Protein AF-A0A4Q5LWN6-F1 (afdb_monomer_lite)

pLDDT: mean 80.07, std 13.36, rang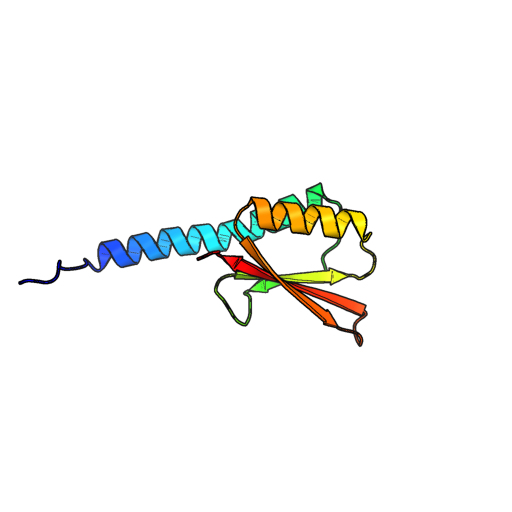e [38.28, 93.5]

Foldseek 3Di:
DDDPPPDPVNVVVVVVVLVVVLVVLVVVLVVLCVVLVFDWDDWAQDPPASFIKTKGALPDDPVSVVVSVVVLVVVQWDWDWDQDPVRNIIIITIYHHD

Sequence (98 aa):
MNLPDFNLSTYTYLNMILMQQINNIREILKDALQKFGIHYEEITASSTDEGKTIVLGKKNSPALFEGFMEFITEQGFRYKFYFCPSRNRIKVDICFGF

Structure (mmCIF, N/CA/C/O backbone):
data_AF-A0A4Q5LWN6-F1
#
_entry.id   AF-A0A4Q5LWN6-F1
#
loop_
_atom_site.group_PDB
_atom_site.id
_atom_site.type_symbol
_atom_site.label_atom_id
_atom_site.label_alt_id
_atom_site.label_comp_id
_atom_site.label_asym_id
_atom_site.label_entity_id
_atom_site.label_seq_id
_atom_site.pdbx_PDB_ins_code
_atom_site.Cartn_x
_atom_site.Cartn_y
_atom_site.Cartn_z
_atom_site.occupancy
_atom_site.B_iso_or_equiv
_atom_site.auth_seq_id
_atom_site.auth_comp_id
_atom_site.auth_asym_id
_atom_site.auth_atom_id
_atom_site.pdbx_PDB_model_num
ATOM 1 N N . MET A 1 1 ? 33.122 30.777 -14.345 1.00 38.28 1 MET A N 1
ATOM 2 C CA . MET A 1 1 ? 31.946 30.376 -13.548 1.00 38.28 1 MET A CA 1
ATOM 3 C C . MET A 1 1 ? 32.162 28.909 -13.208 1.00 38.28 1 MET A C 1
ATOM 5 O O . MET A 1 1 ? 32.026 28.083 -14.097 1.00 38.28 1 MET A O 1
ATOM 9 N N . ASN A 1 2 ? 32.670 28.608 -12.009 1.00 45.00 2 ASN A N 1
ATOM 10 C CA . ASN A 1 2 ? 32.929 27.227 -11.587 1.00 45.00 2 ASN A CA 1
ATOM 11 C C . ASN A 1 2 ? 31.633 26.654 -11.011 1.00 45.00 2 ASN A C 1
ATOM 13 O O . ASN A 1 2 ? 31.024 27.279 -10.143 1.00 45.00 2 ASN A O 1
ATOM 17 N N . LEU A 1 3 ? 31.199 25.505 -11.529 1.00 52.34 3 LEU A N 1
ATOM 18 C CA . LEU A 1 3 ? 30.150 24.708 -10.898 1.00 52.34 3 LEU A CA 1
ATOM 19 C C . LEU A 1 3 ? 30.650 24.277 -9.508 1.00 52.34 3 LEU A C 1
ATOM 21 O O . LEU A 1 3 ? 31.833 23.962 -9.383 1.00 52.34 3 LEU A O 1
ATOM 25 N N . PRO A 1 4 ? 29.806 24.295 -8.463 1.00 53.09 4 PRO A N 1
ATOM 26 C CA . PRO A 1 4 ? 30.226 23.839 -7.147 1.00 53.09 4 PRO A CA 1
ATOM 27 C C . PRO A 1 4 ? 30.586 22.351 -7.215 1.00 53.09 4 PRO A C 1
ATOM 29 O O . PRO A 1 4 ? 29.790 21.545 -7.700 1.00 53.09 4 PRO A O 1
ATOM 32 N N . ASP A 1 5 ? 31.778 22.006 -6.725 1.00 57.25 5 ASP A N 1
ATOM 33 C CA . ASP A 1 5 ? 32.246 20.629 -6.581 1.00 57.25 5 ASP A CA 1
ATOM 34 C C . ASP A 1 5 ? 31.303 19.872 -5.636 1.00 57.25 5 ASP A C 1
ATOM 36 O O . ASP A 1 5 ? 31.408 19.936 -4.408 1.00 57.25 5 ASP A O 1
ATOM 40 N N . PHE A 1 6 ? 30.323 19.179 -6.212 1.00 53.81 6 PHE A N 1
ATOM 41 C CA . PHE A 1 6 ? 29.404 18.326 -5.472 1.00 53.81 6 PHE A CA 1
ATOM 42 C C . PHE A 1 6 ? 30.203 17.125 -4.943 1.00 53.81 6 PHE A C 1
ATOM 44 O O . PHE A 1 6 ? 30.521 16.191 -5.677 1.00 53.81 6 PHE A O 1
ATOM 51 N N . ASN A 1 7 ? 30.608 17.188 -3.672 1.00 65.00 7 ASN A N 1
ATOM 52 C CA . ASN A 1 7 ? 31.477 16.193 -3.046 1.00 65.00 7 ASN A CA 1
ATOM 53 C C . ASN A 1 7 ? 30.805 14.804 -3.024 1.00 65.00 7 ASN A C 1
ATOM 55 O O . ASN A 1 7 ? 29.660 14.657 -2.589 1.00 65.00 7 ASN A O 1
ATOM 59 N N . LEU A 1 8 ? 31.543 13.772 -3.450 1.00 59.12 8 LEU A N 1
ATOM 60 C CA . LEU A 1 8 ? 31.142 12.360 -3.429 1.00 59.12 8 LEU A CA 1
ATOM 61 C C . LEU A 1 8 ? 30.649 11.902 -2.038 1.00 59.12 8 LEU A C 1
ATOM 63 O O . LEU A 1 8 ? 29.761 11.051 -1.940 1.00 59.12 8 LEU A O 1
ATOM 67 N N . SER A 1 9 ? 31.169 12.493 -0.955 1.00 68.12 9 SER A N 1
ATOM 68 C CA . SER A 1 9 ? 30.716 12.222 0.416 1.00 68.12 9 SER A CA 1
ATOM 69 C C . SER A 1 9 ? 29.290 12.718 0.681 1.00 68.12 9 SER A C 1
ATOM 71 O O . SER A 1 9 ? 28.508 12.006 1.310 1.00 68.12 9 SER A O 1
ATOM 73 N N . THR A 1 10 ? 28.911 13.882 0.145 1.00 64.94 10 THR A N 1
ATOM 74 C CA . THR A 1 10 ? 27.560 14.450 0.262 1.00 64.94 10 THR A CA 1
ATOM 75 C C . THR A 1 10 ? 26.544 13.594 -0.488 1.00 64.94 10 THR A C 1
ATOM 77 O O . THR A 1 10 ? 25.473 13.311 0.040 1.00 64.94 10 THR A O 1
ATOM 80 N N . TYR A 1 11 ? 26.891 13.115 -1.687 1.00 64.44 11 TYR A N 1
ATOM 81 C CA . TYR A 1 11 ? 26.039 12.197 -2.450 1.00 64.44 11 TYR A CA 1
ATOM 82 C C . TYR A 1 11 ? 25.844 10.859 -1.723 1.00 64.44 11 TYR A C 1
ATOM 84 O O . TYR A 1 11 ? 24.728 10.359 -1.609 1.00 64.44 11 TYR A O 1
ATOM 92 N N . THR A 1 12 ? 26.922 10.311 -1.157 1.00 68.69 12 THR A N 1
ATOM 93 C CA . THR A 1 12 ? 26.864 9.078 -0.358 1.00 68.69 12 THR A CA 1
ATOM 94 C C . THR A 1 12 ? 25.973 9.253 0.874 1.00 68.69 12 THR A C 1
ATOM 96 O O . THR A 1 12 ? 25.143 8.395 1.162 1.00 68.69 12 THR A O 1
ATOM 99 N N . TYR A 1 13 ? 26.088 10.387 1.569 1.00 64.62 13 TYR A N 1
ATOM 100 C CA . TYR A 1 13 ? 25.273 10.707 2.740 1.00 64.62 13 TYR A CA 1
ATOM 101 C C . TYR A 1 13 ? 23.787 10.880 2.396 1.00 64.62 13 TYR A C 1
ATOM 103 O O . TYR A 1 13 ? 22.930 10.301 3.063 1.00 64.62 13 TYR A O 1
ATOM 111 N N . LEU A 1 14 ? 23.473 11.606 1.319 1.00 66.88 14 LEU A N 1
ATOM 112 C CA . LEU A 1 14 ? 22.100 11.753 0.831 1.00 66.88 14 LEU A CA 1
ATOM 113 C C . LEU A 1 14 ? 21.502 10.402 0.429 1.00 66.88 14 LEU A C 1
ATOM 115 O O . LEU A 1 14 ? 20.386 10.098 0.837 1.00 66.88 14 LEU A O 1
ATOM 119 N N . ASN A 1 15 ? 22.257 9.554 -0.274 1.00 61.75 15 ASN A N 1
ATOM 120 C CA . ASN A 1 15 ? 21.820 8.197 -0.608 1.00 61.75 15 ASN A CA 1
ATOM 121 C C . ASN A 1 15 ? 21.588 7.331 0.630 1.00 61.75 15 ASN A C 1
ATOM 123 O O . ASN A 1 15 ? 20.644 6.549 0.651 1.00 61.75 15 ASN A O 1
ATOM 127 N N . MET A 1 16 ? 22.412 7.457 1.673 1.00 60.06 16 MET A N 1
ATOM 128 C CA . MET A 1 16 ? 22.187 6.744 2.933 1.00 60.06 16 MET A CA 1
ATOM 129 C C . MET A 1 16 ? 20.894 7.193 3.622 1.00 60.06 16 MET A C 1
ATOM 131 O O . MET A 1 16 ? 20.148 6.339 4.099 1.00 60.06 16 MET A O 1
ATOM 135 N N . ILE A 1 17 ? 20.598 8.496 3.645 1.00 66.62 17 ILE A N 1
ATOM 136 C CA . ILE A 1 17 ? 19.335 9.026 4.184 1.00 66.62 17 ILE A CA 1
ATOM 137 C C . ILE A 1 17 ? 18.149 8.534 3.351 1.00 66.62 17 ILE A C 1
ATOM 139 O O . ILE A 1 17 ? 17.164 8.059 3.914 1.00 66.62 17 ILE A O 1
ATOM 143 N N . LEU A 1 18 ? 18.260 8.585 2.022 1.00 62.69 18 LEU A N 1
ATOM 144 C CA . LEU A 1 18 ? 17.224 8.108 1.109 1.00 62.69 18 LEU A CA 1
ATOM 145 C C . LEU A 1 18 ? 16.966 6.608 1.317 1.00 62.69 18 LEU A C 1
ATOM 147 O O . LEU A 1 18 ? 15.829 6.186 1.493 1.00 62.69 18 LEU A O 1
ATOM 151 N N . MET A 1 19 ? 18.028 5.802 1.406 1.00 58.69 19 MET A N 1
ATOM 152 C CA . MET A 1 19 ? 17.957 4.367 1.696 1.00 58.69 19 MET A CA 1
ATOM 153 C C . MET A 1 19 ? 17.356 4.078 3.076 1.00 58.69 19 MET A C 1
ATOM 155 O O . MET A 1 19 ? 16.594 3.122 3.227 1.00 58.69 19 MET A O 1
ATOM 159 N N . GLN A 1 20 ? 17.650 4.897 4.090 1.00 61.22 20 GLN A N 1
ATOM 160 C CA . GLN A 1 20 ? 17.006 4.795 5.401 1.00 61.22 20 GLN A CA 1
ATOM 161 C C . GLN A 1 20 ? 15.513 5.126 5.324 1.00 61.22 20 GLN A C 1
ATOM 163 O O . GLN A 1 20 ? 14.714 4.391 5.899 1.00 61.22 20 GLN A O 1
ATOM 168 N N . GLN A 1 21 ? 15.111 6.151 4.571 1.00 64.50 21 GLN A N 1
ATOM 169 C CA . GLN A 1 21 ? 13.700 6.471 4.329 1.00 64.50 21 GLN A CA 1
ATOM 170 C C . GLN A 1 21 ? 12.985 5.362 3.530 1.00 64.50 21 GLN A C 1
ATOM 172 O O . GLN A 1 21 ? 11.872 4.975 3.884 1.00 64.50 21 GLN A O 1
ATOM 177 N N . ILE A 1 22 ? 13.643 4.767 2.527 1.00 62.62 22 ILE A N 1
ATOM 178 C CA . ILE A 1 22 ? 13.159 3.612 1.740 1.00 62.62 22 ILE A CA 1
ATOM 179 C C . ILE A 1 22 ? 13.047 2.334 2.586 1.00 62.62 22 ILE A C 1
ATOM 181 O O . ILE A 1 22 ? 12.216 1.466 2.302 1.00 62.62 22 ILE A O 1
ATOM 185 N N . ASN A 1 23 ? 13.873 2.173 3.618 1.00 63.44 23 ASN A N 1
ATOM 186 C CA . ASN A 1 23 ? 13.720 1.080 4.578 1.00 63.44 23 ASN A CA 1
ATOM 187 C C . ASN A 1 23 ? 12.612 1.384 5.596 1.00 63.44 23 ASN A C 1
ATOM 189 O O . ASN A 1 23 ? 11.846 0.486 5.940 1.00 63.44 23 ASN A O 1
ATOM 193 N N . ASN A 1 24 ? 12.461 2.648 5.996 1.00 79.69 24 ASN A N 1
ATOM 194 C CA . ASN A 1 24 ? 11.434 3.098 6.933 1.00 79.69 24 ASN A CA 1
ATOM 195 C C . ASN A 1 24 ? 10.016 2.997 6.344 1.00 79.69 24 ASN A C 1
ATOM 197 O O . ASN A 1 24 ? 9.098 2.563 7.034 1.00 79.69 24 ASN A O 1
ATOM 201 N N . ILE A 1 25 ? 9.831 3.267 5.044 1.00 84.19 25 ILE A N 1
ATOM 202 C CA . ILE A 1 25 ? 8.507 3.159 4.406 1.00 84.19 25 ILE A CA 1
ATOM 203 C C . ILE A 1 25 ? 7.884 1.771 4.614 1.00 84.19 25 ILE A C 1
ATOM 205 O O . ILE A 1 25 ? 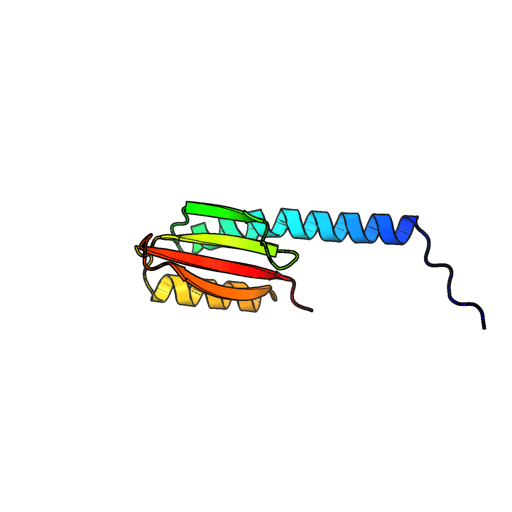6.683 1.667 4.810 1.00 84.19 25 ILE A O 1
ATOM 209 N N . ARG A 1 26 ? 8.678 0.689 4.645 1.00 87.88 26 ARG A N 1
ATOM 210 C CA . ARG A 1 26 ? 8.139 -0.658 4.884 1.00 87.88 26 ARG A CA 1
ATOM 211 C C . ARG A 1 26 ? 7.471 -0.763 6.253 1.00 87.88 26 ARG A C 1
ATOM 213 O O . ARG A 1 26 ? 6.402 -1.360 6.344 1.00 87.88 26 ARG A O 1
ATOM 220 N N . GLU A 1 27 ? 8.101 -0.222 7.288 1.00 88.19 27 GLU A N 1
ATOM 221 C CA . GLU A 1 27 ? 7.574 -0.279 8.651 1.00 88.19 27 GLU A CA 1
ATOM 222 C C . GLU A 1 27 ? 6.397 0.689 8.821 1.00 88.19 27 GLU A C 1
ATOM 224 O O . GLU A 1 27 ? 5.358 0.267 9.316 1.00 88.19 27 GLU A O 1
ATOM 229 N N . ILE A 1 28 ? 6.466 1.900 8.248 1.00 88.62 28 ILE A N 1
ATOM 230 C CA . ILE A 1 28 ? 5.323 2.834 8.186 1.00 88.62 28 ILE A CA 1
ATOM 231 C C . ILE A 1 28 ? 4.093 2.159 7.561 1.00 88.62 28 ILE A C 1
ATOM 233 O O . ILE A 1 28 ? 2.979 2.268 8.075 1.00 88.62 28 ILE A O 1
ATOM 237 N N . LEU A 1 29 ? 4.287 1.433 6.455 1.00 91.25 29 LEU A N 1
ATOM 238 C CA . LEU A 1 29 ? 3.204 0.720 5.785 1.00 91.25 29 LEU A CA 1
ATOM 239 C C . LEU A 1 29 ? 2.659 -0.424 6.640 1.00 91.25 29 LEU A C 1
ATOM 241 O O . LEU A 1 29 ? 1.445 -0.586 6.703 1.00 91.25 29 LEU A O 1
ATOM 245 N N . LYS A 1 30 ? 3.511 -1.203 7.315 1.00 92.06 30 LYS A N 1
ATOM 246 C CA . LYS A 1 30 ? 3.048 -2.264 8.224 1.00 92.06 30 LYS A CA 1
ATOM 247 C C . LYS A 1 30 ? 2.227 -1.704 9.381 1.00 92.06 30 LYS A C 1
ATOM 249 O O . LYS A 1 30 ? 1.144 -2.225 9.640 1.00 92.06 30 LYS A O 1
ATOM 254 N N . ASP A 1 31 ? 2.711 -0.644 10.020 1.00 91.50 31 ASP A N 1
ATOM 255 C CA . ASP A 1 31 ? 2.031 0.005 11.140 1.00 91.50 31 ASP A CA 1
ATOM 256 C C . ASP A 1 31 ? 0.671 0.554 10.704 1.00 91.50 31 ASP A C 1
ATOM 258 O O . ASP A 1 31 ? -0.338 0.357 11.383 1.00 91.50 31 ASP A O 1
ATOM 262 N N . ALA A 1 32 ? 0.609 1.175 9.523 1.00 91.81 32 ALA A N 1
ATOM 263 C CA . ALA A 1 32 ? -0.639 1.648 8.940 1.00 91.81 32 ALA A CA 1
ATOM 264 C C . ALA A 1 32 ? -1.600 0.492 8.624 1.00 91.81 32 ALA A C 1
ATOM 266 O O . ALA A 1 32 ? -2.755 0.518 9.048 1.00 91.81 32 ALA A O 1
ATOM 267 N N . LEU A 1 33 ? -1.137 -0.556 7.937 1.00 93.50 33 LEU A N 1
ATOM 268 C CA . LEU A 1 33 ? -1.959 -1.728 7.616 1.00 93.50 33 LEU A CA 1
ATOM 269 C C . LEU A 1 33 ? -2.533 -2.366 8.889 1.00 93.50 33 LEU A C 1
ATOM 271 O O . LEU A 1 33 ? -3.713 -2.712 8.920 1.00 93.50 33 LEU A O 1
ATOM 275 N N . GLN A 1 34 ? -1.739 -2.450 9.959 1.00 92.88 34 GLN A N 1
ATOM 276 C CA . GLN A 1 34 ? -2.199 -2.923 11.262 1.00 92.88 34 GLN A CA 1
ATOM 277 C C . GLN A 1 34 ? -3.228 -1.974 11.892 1.00 92.88 34 GLN A C 1
ATOM 279 O O . GLN A 1 34 ? -4.283 -2.434 12.329 1.00 92.88 34 GLN A O 1
ATOM 284 N N . LYS A 1 35 ? -2.961 -0.662 11.907 1.00 91.88 35 LYS A N 1
ATOM 285 C CA . LYS A 1 35 ? -3.859 0.371 12.453 1.00 91.88 35 LYS A CA 1
ATOM 286 C C . LYS A 1 35 ? -5.238 0.353 11.791 1.00 91.88 35 LYS A C 1
ATOM 288 O O . LYS A 1 35 ? -6.245 0.464 12.484 1.00 91.88 35 LYS A O 1
ATOM 293 N N . PHE A 1 36 ? -5.285 0.205 10.469 1.00 90.25 36 PHE A N 1
ATOM 294 C CA . PHE A 1 36 ? -6.530 0.167 9.696 1.00 90.25 36 PHE A CA 1
ATOM 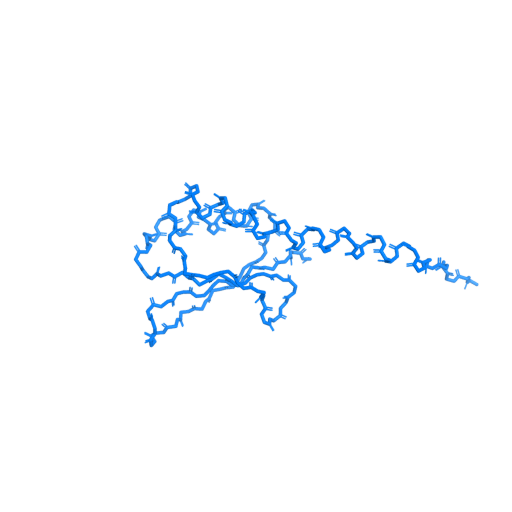295 C C . PHE A 1 36 ? -7.149 -1.236 9.608 1.00 90.25 36 PHE A C 1
ATOM 297 O O . PHE A 1 36 ? -8.193 -1.402 8.984 1.00 90.25 36 PHE A O 1
ATOM 304 N N . GLY A 1 37 ? -6.528 -2.260 10.207 1.00 90.44 37 GLY A N 1
ATOM 305 C CA . GLY A 1 37 ? -7.018 -3.638 10.134 1.00 90.44 37 GLY A CA 1
ATOM 306 C C . GLY A 1 37 ? -7.023 -4.212 8.712 1.00 90.44 37 GLY A C 1
ATOM 307 O O . GLY A 1 37 ? -7.831 -5.087 8.402 1.00 90.44 37 GLY A O 1
ATOM 308 N N . ILE A 1 38 ? -6.142 -3.718 7.837 1.00 91.81 38 ILE A N 1
ATOM 309 C CA . ILE A 1 38 ? -6.019 -4.178 6.455 1.00 91.81 38 ILE A CA 1
ATOM 310 C C . ILE A 1 38 ? -5.133 -5.415 6.406 1.00 91.81 38 ILE A C 1
ATOM 312 O O . ILE A 1 38 ? -3.961 -5.411 6.782 1.00 91.81 38 ILE A O 1
ATOM 316 N N . HIS A 1 39 ? -5.683 -6.485 5.850 1.00 90.31 39 HIS A N 1
ATOM 317 C CA . HIS A 1 39 ? -4.932 -7.689 5.569 1.00 90.31 39 HIS A CA 1
ATOM 318 C C . HIS A 1 39 ? -4.154 -7.563 4.258 1.00 90.31 39 HIS A C 1
ATOM 320 O O . HIS A 1 39 ? -4.740 -7.390 3.183 1.00 90.31 39 HIS A O 1
ATOM 326 N N . TYR A 1 40 ? -2.842 -7.746 4.344 1.00 91.88 40 TYR A N 1
ATOM 327 C CA . TYR A 1 40 ? -1.942 -7.814 3.202 1.00 91.88 40 TYR A CA 1
ATOM 328 C C . TYR A 1 40 ? -1.298 -9.198 3.111 1.00 91.88 40 TYR A C 1
ATOM 330 O O . TYR A 1 40 ? -1.137 -9.895 4.111 1.00 91.88 40 TYR A O 1
ATOM 338 N N . GLU A 1 41 ? -0.956 -9.599 1.893 1.00 91.31 41 GLU A N 1
ATOM 339 C CA . GLU A 1 41 ? -0.259 -10.853 1.609 1.00 91.31 41 GLU A CA 1
ATOM 340 C C . GLU A 1 41 ? 1.253 -10.637 1.536 1.00 91.31 41 GLU A C 1
ATOM 342 O O . GLU A 1 41 ? 2.027 -11.466 2.003 1.00 91.31 41 GLU A O 1
ATOM 347 N N . GLU A 1 42 ? 1.679 -9.518 0.945 1.00 91.75 42 GLU A N 1
ATOM 348 C CA . GLU A 1 42 ? 3.087 -9.259 0.666 1.00 91.75 42 GLU A CA 1
ATOM 349 C C . GLU A 1 42 ? 3.379 -7.756 0.580 1.00 91.75 42 GLU A C 1
ATOM 351 O O . GLU A 1 42 ? 2.532 -6.977 0.137 1.00 91.75 42 GLU A O 1
ATOM 356 N N . ILE A 1 43 ? 4.594 -7.365 0.980 1.00 91.69 43 ILE A N 1
ATOM 357 C CA . ILE A 1 43 ? 5.182 -6.049 0.700 1.00 91.69 43 ILE A CA 1
ATOM 358 C C . ILE A 1 43 ? 6.536 -6.281 0.026 1.00 91.69 43 ILE A C 1
ATOM 360 O O . ILE A 1 43 ? 7.458 -6.817 0.653 1.00 91.69 43 ILE A O 1
ATOM 364 N N . THR A 1 44 ? 6.664 -5.853 -1.227 1.00 91.06 44 THR A N 1
ATOM 365 C CA . THR A 1 44 ? 7.888 -5.966 -2.034 1.00 91.06 44 THR A CA 1
ATOM 366 C C . THR A 1 44 ? 8.441 -4.595 -2.394 1.00 91.06 44 THR A C 1
ATOM 368 O O . THR A 1 44 ? 7.798 -3.570 -2.175 1.00 91.06 44 THR A O 1
ATOM 371 N N . ALA A 1 45 ? 9.648 -4.555 -2.959 1.00 86.56 45 ALA A N 1
ATOM 372 C CA . ALA A 1 45 ? 10.084 -3.371 -3.694 1.00 86.56 45 ALA A CA 1
ATOM 373 C C . ALA A 1 45 ? 9.127 -3.111 -4.872 1.00 86.56 45 ALA A C 1
ATOM 375 O O . ALA A 1 45 ? 8.615 -4.068 -5.462 1.00 86.56 45 ALA A O 1
ATOM 376 N N . SER A 1 46 ? 8.877 -1.835 -5.174 1.00 82.88 46 SER A N 1
ATOM 377 C CA . SER A 1 46 ? 8.153 -1.457 -6.391 1.00 82.88 46 SER A CA 1
ATOM 378 C C . SER A 1 46 ? 8.976 -1.824 -7.626 1.00 82.88 46 SER A C 1
ATOM 380 O O . SER A 1 46 ? 10.204 -1.741 -7.613 1.00 82.88 46 SER A O 1
ATOM 382 N N . SER A 1 47 ? 8.300 -2.267 -8.687 1.00 75.44 47 SER A N 1
ATOM 383 C CA . SER A 1 47 ? 8.941 -2.602 -9.964 1.00 75.44 47 SER A CA 1
ATOM 384 C C . SER A 1 47 ? 9.145 -1.397 -10.882 1.00 75.44 47 SER A C 1
ATOM 386 O O . SER A 1 47 ? 9.843 -1.530 -11.883 1.00 75.44 47 SER A O 1
ATOM 388 N N . THR A 1 48 ? 8.505 -0.259 -10.595 1.00 68.50 48 THR A N 1
ATOM 389 C CA . THR A 1 48 ? 8.493 0.907 -11.497 1.00 68.50 48 THR A CA 1
ATOM 390 C C . THR A 1 48 ? 9.191 2.133 -10.936 1.00 68.50 48 THR A C 1
ATOM 392 O O . THR A 1 48 ? 9.658 2.951 -11.717 1.00 68.50 48 THR A O 1
ATOM 395 N N . ASP A 1 49 ? 9.271 2.267 -9.615 1.00 72.19 49 ASP A N 1
ATOM 396 C CA . ASP A 1 49 ? 9.743 3.478 -8.944 1.00 72.19 49 ASP A CA 1
ATOM 397 C C . ASP A 1 49 ? 10.487 3.124 -7.645 1.00 72.19 49 ASP A C 1
ATOM 399 O O . ASP A 1 49 ? 10.365 2.012 -7.123 1.00 72.19 49 ASP A O 1
ATOM 403 N N . GLU A 1 50 ? 11.209 4.087 -7.068 1.00 77.88 50 GLU A N 1
ATOM 404 C CA . GLU A 1 50 ? 11.723 3.968 -5.701 1.00 77.88 50 GLU A CA 1
ATOM 405 C C . GLU A 1 50 ? 10.546 3.992 -4.712 1.00 77.88 50 GLU A C 1
ATOM 407 O O . GLU A 1 50 ? 9.948 5.029 -4.421 1.00 77.88 50 GLU A O 1
ATOM 412 N N . GLY A 1 51 ? 10.157 2.808 -4.239 1.00 85.69 51 GLY A N 1
ATOM 413 C CA . GLY A 1 51 ? 8.950 2.632 -3.440 1.00 85.69 51 GLY A CA 1
ATOM 414 C C . GLY A 1 51 ? 8.703 1.184 -3.030 1.00 85.69 51 GLY A C 1
ATOM 415 O O . GLY A 1 51 ? 9.595 0.328 -3.103 1.00 85.69 51 GLY A O 1
ATOM 416 N N . LYS A 1 52 ? 7.476 0.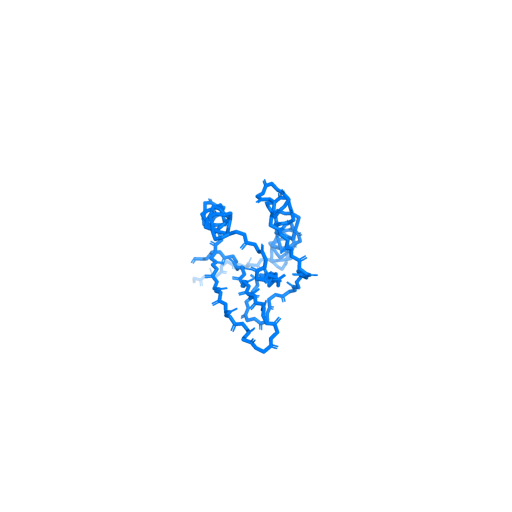894 -2.594 1.00 90.38 52 LYS A N 1
ATOM 417 C CA . LYS A 1 52 ? 7.024 -0.455 -2.229 1.00 90.38 52 LYS A CA 1
ATOM 418 C C . LYS A 1 52 ? 5.721 -0.802 -2.927 1.00 90.38 52 LYS A C 1
ATOM 420 O O . LYS A 1 52 ? 4.844 0.042 -3.058 1.00 90.38 52 LYS A O 1
ATOM 425 N N . THR A 1 53 ? 5.575 -2.067 -3.291 1.00 92.50 53 THR A N 1
ATOM 426 C CA . THR A 1 53 ? 4.301 -2.631 -3.735 1.00 92.50 53 THR A CA 1
ATOM 427 C C . THR A 1 53 ? 3.696 -3.431 -2.597 1.00 92.50 53 THR A C 1
ATOM 429 O O . THR A 1 53 ? 4.351 -4.310 -2.036 1.00 92.50 53 THR A O 1
ATOM 432 N N . ILE A 1 54 ? 2.437 -3.159 -2.278 1.00 93.38 54 ILE A N 1
ATOM 433 C CA . ILE A 1 54 ? 1.638 -3.935 -1.335 1.00 93.38 54 ILE A CA 1
ATOM 434 C C . ILE A 1 54 ? 0.663 -4.800 -2.125 1.00 93.38 54 ILE A C 1
ATOM 436 O O . ILE A 1 54 ? -0.071 -4.311 -2.984 1.00 93.38 54 ILE A O 1
ATOM 440 N N . VAL A 1 55 ? 0.619 -6.090 -1.810 1.00 92.50 55 VAL A N 1
ATOM 441 C CA . VAL A 1 55 ? -0.397 -7.010 -2.318 1.00 92.50 55 VAL A CA 1
ATOM 442 C C . VAL A 1 55 ? -1.462 -7.190 -1.245 1.00 92.50 55 VAL A C 1
ATOM 444 O O . VAL A 1 55 ? -1.201 -7.750 -0.183 1.00 92.50 55 VAL A O 1
ATOM 447 N N . LEU A 1 56 ? -2.671 -6.726 -1.530 1.00 90.44 56 LEU A N 1
ATOM 448 C CA . LEU A 1 56 ? -3.830 -6.801 -0.652 1.00 90.44 56 LEU A CA 1
ATOM 449 C C . LEU A 1 56 ? -4.801 -7.879 -1.137 1.00 90.44 56 LEU A C 1
ATOM 451 O O . LEU A 1 56 ? -5.085 -7.996 -2.334 1.00 90.44 56 LEU A O 1
ATOM 455 N N . GLY A 1 57 ? -5.371 -8.627 -0.195 1.00 82.75 57 GLY A N 1
ATOM 456 C CA . GLY A 1 57 ? -6.488 -9.522 -0.490 1.00 82.75 57 GLY A CA 1
ATOM 457 C C . GLY A 1 57 ? -7.797 -8.739 -0.655 1.00 82.75 57 GLY A C 1
AT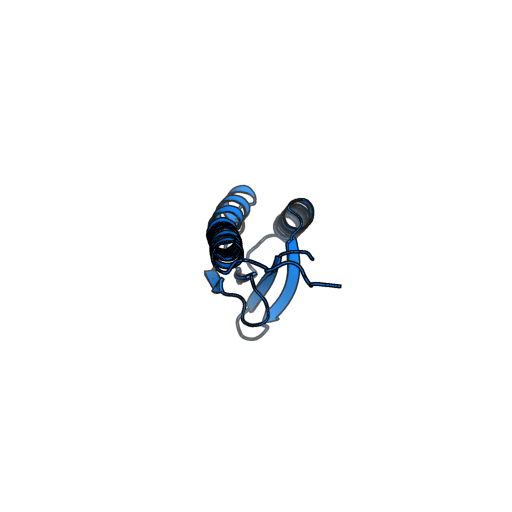OM 458 O O . GLY A 1 57 ? -8.024 -7.751 0.042 1.00 82.75 57 GLY A O 1
ATOM 459 N N . LYS A 1 58 ? -8.717 -9.197 -1.516 1.00 74.06 58 LYS A N 1
ATOM 460 C CA . LYS A 1 58 ? -10.030 -8.537 -1.711 1.00 74.06 58 LYS A CA 1
ATOM 461 C C . LYS A 1 58 ? -10.963 -8.596 -0.488 1.00 74.06 58 LYS A C 1
ATOM 463 O O . LYS A 1 58 ? -11.991 -7.936 -0.471 1.00 74.06 58 LYS A O 1
ATOM 468 N N . LYS A 1 59 ? -10.618 -9.363 0.552 1.00 80.00 59 LYS A N 1
ATOM 469 C CA . LYS A 1 59 ? -11.412 -9.465 1.792 1.00 80.00 59 LYS A CA 1
ATOM 470 C C . LYS A 1 59 ? -11.417 -8.191 2.652 1.00 80.00 59 LYS A C 1
ATOM 472 O O . LYS A 1 59 ? -12.103 -8.160 3.666 1.00 80.00 59 LYS A O 1
ATOM 477 N N . ASN A 1 60 ? -10.635 -7.176 2.286 1.00 82.12 60 ASN A N 1
ATOM 478 C CA . ASN A 1 60 ? -10.604 -5.904 3.000 1.00 82.12 60 ASN A CA 1
ATOM 479 C C . ASN A 1 60 ? -11.884 -5.097 2.749 1.00 82.12 60 ASN A C 1
ATOM 481 O O . ASN A 1 60 ? -12.375 -5.033 1.623 1.00 82.12 60 ASN A O 1
ATOM 485 N N . SER A 1 61 ? -12.407 -4.468 3.804 1.00 84.75 61 SER A N 1
ATOM 486 C CA . SER A 1 61 ? -13.546 -3.554 3.694 1.00 84.75 61 SER A CA 1
ATOM 487 C C . SER A 1 61 ? -13.173 -2.337 2.833 1.00 84.75 61 SER A C 1
ATOM 489 O O . SER A 1 61 ? -12.116 -1.749 3.085 1.00 84.75 61 SER A O 1
ATOM 491 N N . PRO A 1 62 ? -14.023 -1.916 1.875 1.00 85.06 62 PRO A N 1
ATOM 492 C CA . PRO A 1 62 ? -13.786 -0.713 1.077 1.00 85.06 62 PRO A CA 1
ATOM 493 C C . PRO A 1 62 ? -13.518 0.536 1.925 1.00 85.06 62 PRO A C 1
ATOM 495 O O . PRO A 1 62 ? -12.571 1.258 1.646 1.00 85.06 62 PRO A O 1
ATOM 498 N N . ALA A 1 63 ? -14.259 0.731 3.020 1.00 87.50 63 ALA A N 1
ATOM 499 C CA . ALA A 1 63 ? -14.086 1.892 3.897 1.00 87.50 63 ALA A CA 1
ATOM 500 C C . ALA A 1 63 ? -12.719 1.911 4.610 1.00 87.50 63 ALA A C 1
ATOM 502 O O . ALA A 1 63 ? -12.115 2.964 4.786 1.00 87.50 63 ALA A O 1
ATOM 503 N N . LEU A 1 64 ? -12.201 0.739 5.004 1.00 87.62 64 LEU A N 1
ATOM 504 C CA . LEU A 1 64 ? -10.865 0.643 5.609 1.00 87.62 64 LEU A CA 1
ATOM 505 C C . LEU A 1 64 ? -9.779 0.932 4.573 1.00 87.62 64 LEU A C 1
ATOM 507 O O . LEU A 1 64 ? -8.787 1.588 4.879 1.00 87.62 64 LEU A O 1
ATOM 511 N N . PHE A 1 65 ? -9.981 0.454 3.344 1.00 88.31 65 PHE A N 1
ATOM 512 C CA . PHE A 1 65 ? -9.085 0.720 2.226 1.00 88.31 65 PHE A CA 1
ATOM 513 C C . PHE A 1 65 ? -9.041 2.212 1.872 1.00 88.31 65 PHE A C 1
ATOM 515 O O . PHE A 1 65 ? -7.951 2.743 1.690 1.00 88.31 65 PHE A O 1
ATOM 522 N N . GLU A 1 66 ? -10.189 2.891 1.833 1.00 90.00 66 GLU A N 1
ATOM 523 C CA . GLU A 1 66 ? -10.270 4.343 1.618 1.00 90.00 66 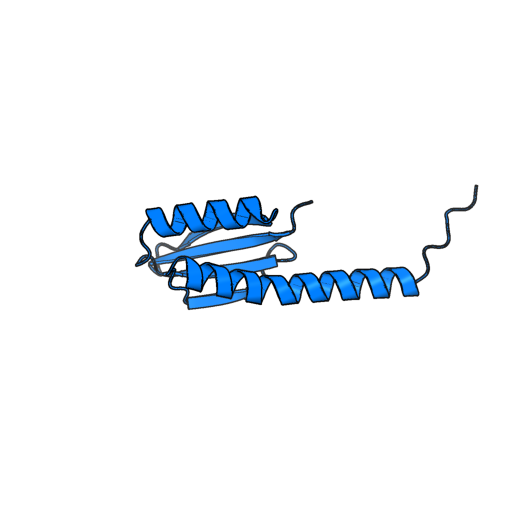GLU A CA 1
ATOM 524 C C . GLU A 1 66 ? -9.500 5.115 2.695 1.00 90.00 66 GLU A C 1
ATOM 526 O O . GLU A 1 66 ? -8.592 5.873 2.356 1.00 90.00 66 GLU A O 1
ATOM 531 N N . GLY A 1 67 ? -9.750 4.836 3.981 1.00 91.25 67 GLY A N 1
ATOM 532 C CA . GLY A 1 67 ? -9.027 5.496 5.077 1.00 91.25 67 GLY A CA 1
ATOM 533 C C . GLY A 1 67 ? -7.514 5.238 5.057 1.00 91.25 67 GLY A C 1
ATOM 534 O O . GLY A 1 67 ? -6.716 6.114 5.390 1.00 91.25 67 GLY A O 1
ATOM 535 N N . PHE A 1 68 ? -7.086 4.055 4.609 1.00 92.25 68 PHE A N 1
ATOM 536 C CA . PHE A 1 68 ? -5.668 3.785 4.386 1.00 92.25 68 PHE A CA 1
ATOM 537 C C . PHE A 1 68 ? -5.090 4.618 3.237 1.00 92.25 68 PHE A C 1
ATOM 539 O O . PHE A 1 68 ? -4.001 5.163 3.387 1.00 92.25 68 PHE A O 1
ATOM 546 N N . MET A 1 69 ? -5.797 4.765 2.113 1.00 91.19 69 MET A N 1
ATOM 547 C CA . MET A 1 69 ? -5.323 5.586 0.988 1.00 91.19 69 MET A CA 1
ATOM 548 C C . MET A 1 69 ? -5.253 7.078 1.327 1.00 91.19 69 MET A C 1
ATOM 550 O O . MET A 1 69 ? -4.331 7.766 0.878 1.00 91.19 69 MET A O 1
ATOM 554 N N . GLU A 1 70 ? -6.176 7.570 2.151 1.00 92.00 70 GLU A N 1
ATOM 555 C CA . GLU A 1 70 ? -6.105 8.921 2.714 1.00 92.00 70 GLU A CA 1
ATOM 556 C C . GLU A 1 70 ? -4.840 9.087 3.557 1.00 92.00 70 GLU A C 1
ATOM 558 O O . GLU A 1 70 ? -4.041 9.981 3.282 1.00 92.00 70 GLU A O 1
ATOM 563 N N . PHE A 1 71 ? -4.573 8.161 4.484 1.00 91.12 71 PHE A N 1
ATOM 564 C CA . PHE A 1 71 ? -3.349 8.181 5.287 1.00 91.12 71 PHE A CA 1
ATOM 565 C C . PHE A 1 71 ? -2.076 8.181 4.426 1.00 91.12 71 PHE A C 1
ATOM 567 O O . PHE A 1 71 ? -1.167 8.968 4.678 1.00 91.12 71 PHE A O 1
ATOM 574 N N . ILE A 1 72 ? -1.996 7.333 3.393 1.00 90.62 72 ILE A N 1
ATOM 575 C CA . ILE A 1 72 ? -0.839 7.301 2.478 1.00 90.62 72 ILE A CA 1
ATOM 576 C C . ILE A 1 72 ? -0.618 8.669 1.822 1.00 90.62 72 ILE A C 1
ATOM 578 O O . ILE A 1 72 ? 0.523 9.126 1.721 1.00 90.62 72 ILE A O 1
ATOM 582 N N . THR A 1 73 ? -1.701 9.341 1.436 1.00 88.94 73 THR A N 1
ATOM 583 C CA . THR A 1 73 ? -1.654 10.679 0.833 1.00 88.94 73 THR A CA 1
ATOM 584 C C . THR A 1 73 ? -1.206 11.739 1.841 1.00 88.94 73 THR A C 1
ATOM 586 O O . THR A 1 73 ? -0.347 12.558 1.524 1.00 88.94 73 THR A O 1
ATOM 589 N N . GLU A 1 74 ? -1.728 11.703 3.071 1.00 87.88 74 GLU A N 1
ATOM 590 C CA . GLU A 1 74 ? -1.343 12.613 4.161 1.00 87.88 74 GLU A CA 1
ATOM 591 C C . GLU A 1 74 ? 0.135 12.484 4.550 1.00 87.88 74 GLU A C 1
ATOM 593 O O . GLU A 1 74 ? 0.770 13.474 4.910 1.00 87.88 74 GLU A O 1
ATOM 598 N N . GLN A 1 75 ? 0.708 11.281 4.442 1.00 84.06 75 GLN A N 1
ATOM 599 C CA . GLN A 1 75 ? 2.144 11.054 4.637 1.00 84.06 75 GLN A CA 1
ATOM 600 C C . GLN A 1 75 ? 3.009 11.561 3.466 1.00 84.06 75 GLN A C 1
ATOM 602 O O . GLN A 1 75 ? 4.231 11.424 3.498 1.00 84.06 75 GLN A O 1
ATOM 607 N N . GLY A 1 76 ? 2.403 12.147 2.429 1.00 84.88 76 GLY A N 1
ATOM 608 C CA . GLY A 1 76 ? 3.107 12.694 1.269 1.00 84.88 76 GLY A CA 1
ATOM 609 C C . GLY A 1 76 ? 3.546 11.640 0.251 1.00 84.88 76 GLY A C 1
ATOM 610 O O . GLY A 1 76 ? 4.360 11.932 -0.628 1.00 84.88 76 GLY A O 1
ATOM 611 N N . PHE A 1 77 ? 3.026 10.414 0.343 1.00 87.75 77 PHE A N 1
ATOM 612 C CA . PHE A 1 77 ? 3.300 9.384 -0.650 1.00 87.75 77 PHE A CA 1
ATOM 613 C C . PHE A 1 77 ? 2.328 9.480 -1.822 1.00 87.75 77 PHE A C 1
ATOM 615 O O . PHE A 1 77 ? 1.147 9.794 -1.677 1.00 87.75 77 PHE A O 1
ATOM 622 N N . ARG A 1 78 ? 2.825 9.134 -3.009 1.00 88.25 78 ARG A N 1
ATOM 623 C CA . ARG A 1 78 ? 1.985 8.900 -4.184 1.00 88.25 78 ARG A CA 1
ATOM 624 C C . ARG A 1 78 ? 1.676 7.418 -4.273 1.00 88.25 78 ARG A C 1
ATOM 626 O O . ARG A 1 78 ? 2.523 6.595 -3.927 1.00 88.25 78 ARG A O 1
ATOM 633 N N . TYR A 1 79 ? 0.505 7.076 -4.795 1.00 89.75 79 TYR A N 1
ATOM 634 C CA . TYR A 1 79 ? 0.156 5.682 -5.017 1.00 89.75 79 TYR A CA 1
ATOM 635 C C . TYR A 1 79 ? -0.532 5.441 -6.360 1.00 89.75 79 TYR A C 1
ATOM 637 O O . TYR A 1 79 ? -1.155 6.329 -6.942 1.00 89.75 79 TYR A O 1
ATOM 645 N N . LYS A 1 80 ? -0.421 4.204 -6.845 1.00 89.62 80 LYS A N 1
ATOM 646 C CA . LYS A 1 80 ? -1.196 3.647 -7.960 1.00 89.62 80 LYS A CA 1
ATOM 647 C C . LYS A 1 80 ? -1.736 2.293 -7.530 1.00 89.62 80 LYS A C 1
ATOM 649 O O . LYS A 1 80 ? -1.024 1.536 -6.877 1.00 89.62 80 LYS A O 1
ATOM 654 N N . PHE A 1 81 ? -2.965 1.961 -7.906 1.00 88.56 81 PHE A N 1
ATOM 655 C CA . PHE A 1 81 ? -3.524 0.643 -7.623 1.00 88.56 81 PHE A CA 1
ATOM 656 C C . PHE A 1 81 ? -3.944 -0.082 -8.895 1.00 88.56 81 PHE A C 1
ATOM 658 O O . PHE A 1 81 ? -4.394 0.521 -9.868 1.00 88.56 81 PHE A O 1
ATOM 665 N N . TYR A 1 82 ? -3.820 -1.404 -8.861 1.00 86.94 82 TYR A N 1
ATOM 666 C CA . TYR A 1 82 ? -4.153 -2.286 -9.968 1.00 86.94 82 TYR A CA 1
ATOM 667 C C . TYR A 1 82 ? -4.925 -3.478 -9.434 1.00 86.94 82 TYR A C 1
ATOM 669 O O . TYR A 1 82 ? -4.510 -4.146 -8.481 1.00 86.94 82 TYR A O 1
ATOM 677 N N . PHE A 1 83 ? -6.047 -3.778 -10.074 1.00 84.56 83 PHE A N 1
ATOM 678 C CA . PHE A 1 83 ? -6.793 -4.985 -9.773 1.00 84.56 83 PHE A CA 1
ATOM 679 C C . PHE A 1 83 ? -6.201 -6.158 -10.557 1.00 84.56 83 PHE A C 1
ATOM 681 O O . PHE A 1 83 ? -5.964 -6.051 -11.757 1.00 84.56 83 PHE A O 1
ATOM 688 N N . CYS A 1 84 ? -5.965 -7.284 -9.885 1.00 81.19 84 CYS A N 1
ATOM 689 C CA . CYS A 1 84 ? -5.545 -8.534 -10.508 1.00 81.19 84 CYS A CA 1
ATOM 690 C C . CYS A 1 84 ? -6.730 -9.517 -10.486 1.00 81.19 84 CYS A C 1
ATOM 692 O O . CYS A 1 84 ? -6.918 -10.214 -9.479 1.00 81.19 84 CYS A O 1
ATOM 694 N N . PRO A 1 85 ? -7.539 -9.594 -11.567 1.00 74.88 85 PRO A N 1
ATOM 695 C CA . PRO A 1 85 ? -8.791 -10.352 -11.565 1.00 74.88 85 PRO A CA 1
ATOM 696 C C . PRO A 1 85 ? -8.581 -11.846 -11.336 1.00 74.88 85 PRO A C 1
ATOM 698 O O . PRO A 1 85 ? -9.328 -12.472 -10.593 1.00 74.88 85 PRO A O 1
ATOM 701 N N . SER A 1 86 ? -7.521 -12.406 -11.923 1.00 80.00 86 SER A N 1
ATOM 702 C CA . SER A 1 86 ? -7.213 -13.839 -11.878 1.00 80.00 86 SER A CA 1
ATOM 703 C C . SER A 1 86 ? -6.806 -14.345 -10.495 1.00 80.00 86 SER A C 1
ATOM 705 O O . SER A 1 86 ? -6.931 -15.535 -10.224 1.00 80.00 86 SER A O 1
ATOM 707 N N . ARG A 1 87 ? -6.320 -13.464 -9.614 1.00 75.12 87 ARG A N 1
ATOM 708 C CA . ARG A 1 87 ? -5.894 -13.822 -8.251 1.00 75.12 87 ARG A CA 1
ATOM 709 C C . ARG A 1 87 ? -6.748 -13.186 -7.162 1.00 75.12 87 ARG A C 1
ATOM 711 O O . ARG A 1 87 ? -6.460 -13.391 -5.991 1.00 75.12 87 ARG A O 1
ATOM 718 N N . ASN A 1 88 ? -7.780 -12.428 -7.536 1.00 82.56 88 ASN A N 1
ATOM 719 C CA . ASN A 1 88 ? -8.651 -11.711 -6.608 1.00 82.56 88 ASN A CA 1
ATOM 720 C C . ASN A 1 88 ? -7.872 -10.814 -5.619 1.00 82.56 88 ASN A C 1
ATOM 722 O O . ASN A 1 88 ? -8.161 -10.770 -4.421 1.00 82.56 88 ASN A O 1
ATOM 726 N N . ARG A 1 89 ? -6.851 -10.124 -6.141 1.00 86.06 89 ARG A N 1
ATOM 727 C CA . ARG A 1 89 ? -5.903 -9.291 -5.385 1.00 86.06 89 ARG A CA 1
ATOM 728 C C . ARG A 1 89 ? -5.937 -7.851 -5.870 1.00 86.06 89 ARG A C 1
ATOM 730 O O . ARG A 1 89 ? -6.177 -7.597 -7.050 1.00 86.06 89 ARG A O 1
ATOM 737 N N . ILE A 1 90 ? -5.615 -6.930 -4.973 1.00 88.62 90 ILE A N 1
ATOM 738 C CA . ILE A 1 90 ? -5.328 -5.532 -5.296 1.00 88.62 90 ILE A CA 1
ATOM 739 C C . ILE A 1 90 ? -3.834 -5.324 -5.069 1.00 88.62 90 ILE A C 1
ATOM 741 O O . ILE A 1 90 ? -3.316 -5.675 -4.014 1.00 88.62 90 ILE A O 1
ATOM 745 N N . LYS A 1 91 ? -3.132 -4.786 -6.061 1.00 91.31 91 LYS A N 1
ATOM 746 C CA . LYS A 1 91 ? -1.757 -4.312 -5.893 1.00 91.31 91 LYS A CA 1
ATOM 747 C C . LYS A 1 91 ? -1.782 -2.807 -5.714 1.00 91.31 91 LYS A C 1
ATOM 749 O O . LYS A 1 91 ? -2.482 -2.139 -6.467 1.00 91.31 91 LYS A O 1
ATOM 754 N N . VAL A 1 92 ? -1.029 -2.301 -4.749 1.00 91.44 92 VAL A N 1
ATOM 755 C CA . VAL A 1 92 ? -0.869 -0.868 -4.501 1.00 91.44 92 VAL A CA 1
ATOM 756 C C . VAL A 1 92 ? 0.615 -0.554 -4.538 1.00 91.44 92 VAL A C 1
ATOM 758 O O . VAL A 1 92 ? 1.356 -1.002 -3.668 1.00 91.44 92 VAL A O 1
ATOM 761 N N . ASP A 1 93 ? 1.042 0.197 -5.541 1.00 92.25 93 ASP A N 1
ATOM 762 C CA . ASP A 1 93 ? 2.397 0.728 -5.627 1.00 92.25 93 ASP A CA 1
ATOM 763 C C . ASP A 1 93 ? 2.425 2.071 -4.909 1.00 92.25 93 ASP A C 1
ATOM 765 O O . ASP A 1 93 ? 1.628 2.950 -5.230 1.00 92.25 93 ASP A O 1
ATOM 769 N N . ILE A 1 94 ? 3.316 2.214 -3.932 1.00 90.12 94 ILE A N 1
ATOM 770 C CA . ILE A 1 94 ? 3.492 3.406 -3.106 1.00 90.12 94 ILE A CA 1
ATOM 771 C C . ILE A 1 94 ? 4.907 3.921 -3.319 1.00 90.12 94 ILE A C 1
ATOM 773 O O . ILE A 1 94 ? 5.880 3.202 -3.082 1.00 90.12 94 ILE A O 1
ATOM 777 N N . CYS A 1 95 ? 5.010 5.171 -3.753 1.00 87.19 95 CYS A N 1
ATOM 778 C CA . CYS A 1 95 ? 6.253 5.790 -4.193 1.00 87.19 95 CYS A CA 1
ATOM 779 C C . CYS A 1 95 ? 6.456 7.127 -3.477 1.00 87.19 95 CYS A C 1
ATOM 781 O O . CYS A 1 95 ? 5.488 7.805 -3.113 1.00 87.19 95 CYS A O 1
ATOM 783 N N . PHE A 1 96 ? 7.714 7.541 -3.313 1.00 76.88 96 PHE A N 1
ATOM 784 C CA . PHE A 1 96 ? 8.016 8.867 -2.774 1.00 76.88 96 PHE A CA 1
ATOM 785 C C . PHE A 1 96 ? 7.448 9.964 -3.695 1.00 76.88 96 PHE A C 1
ATOM 787 O O . PHE A 1 96 ? 7.505 9.879 -4.932 1.00 76.88 96 PHE A O 1
ATOM 794 N N . GLY A 1 97 ? 6.816 10.969 -3.086 1.00 63.38 97 GLY A N 1
ATOM 795 C CA . GLY A 1 97 ? 6.396 12.188 -3.767 1.00 63.38 97 GLY A CA 1
ATOM 796 C C . GLY A 1 97 ? 7.616 13.023 -4.153 1.00 63.38 97 GLY A C 1
ATOM 797 O O . GLY A 1 97 ? 8.472 13.267 -3.309 1.00 63.38 97 GLY A O 1
ATOM 798 N N . PHE A 1 98 ? 7.686 13.438 -5.416 1.00 48.59 98 PHE A N 1
ATOM 799 C CA . PHE A 1 98 ? 8.473 14.588 -5.864 1.00 48.59 98 PHE A CA 1
ATOM 800 C C . PHE A 1 98 ? 7.486 15.605 -6.419 1.00 48.59 98 PHE A C 1
ATOM 802 O O . PHE A 1 98 ? 6.564 15.146 -7.144 1.00 48.59 98 PHE A O 1
#

Organism: NCBI:txid2492393

Radius of gyration: 16.64 Å; chains: 1; bounding box: 47×44×26 Å

Secondary structure (DSSP, 8-state):
-PPP---HHHHHHHHHHHHHHHHHHHHHHHHHHHHTT--EEEEEE-SSSSEEEEEEETTS-HHHHHHHHHHHHHTTEEEEEEEEGGGTEEEEEEEE--